Protein AF-E9NCZ0-F1 (afdb_monomer_lite)

Radius of gyration: 21.2 Å; chains: 1; bounding box: 62×35×49 Å

InterPro domains:
  IPR001294 Phytochrome [PR01033] (38-58)
  IPR001294 Phytochrome [PR01033] (123-142)
  IPR013515 Phytochrome, central region [PF00360] (21-155)
  IPR043150 Phytochrome, PHY domain superfamily [G3DSA:3.30.450.270] (16-147)

Foldseek 3Di:
DVVVVVVVVVVVVVVVVLVVVLVVLVVVCVVDPDPCCQPPDPPHPCVNDPFQKKWKFDPNDIDIDGQDFDPVVVVLVLVVCLVPVVPDQWDWDQACVVVPSPCSVVRPQSFRIKIKGDPDSRIIMMGTHGDDPPPPVPPDPDDVPDDDDPPDPDD

Organism: Cardamine hirsuta (NCBI:txid50463)

pLDDT: mean 71.84, std 12.64, range [36.31, 88.81]

Structure (mmCIF, N/CA/C/O backbone):
data_AF-E9NCZ0-F1
#
_entry.id   AF-E9NCZ0-F1
#
loop_
_atom_site.group_PDB
_atom_site.id
_atom_site.type_symbol
_atom_site.label_atom_id
_atom_site.label_alt_id
_atom_site.label_comp_id
_atom_site.label_asym_id
_atom_site.label_entity_id
_atom_site.label_seq_id
_atom_site.pdbx_PDB_ins_code
_atom_site.Cartn_x
_atom_site.Cartn_y
_atom_site.Cartn_z
_atom_site.occupancy
_atom_site.B_iso_or_equiv
_atom_site.auth_seq_id
_atom_site.auth_comp_id
_atom_site.auth_asym_id
_atom_site.auth_atom_id
_atom_site.pdbx_PDB_model_num
ATOM 1 N N . ALA A 1 1 ? 35.735 -0.365 17.750 1.00 56.28 1 ALA A N 1
ATOM 2 C CA . ALA A 1 1 ? 34.639 -1.225 18.247 1.00 56.28 1 ALA A CA 1
ATOM 3 C C . ALA A 1 1 ? 33.494 -0.436 18.903 1.00 56.28 1 ALA A C 1
ATOM 5 O O . ALA A 1 1 ? 32.352 -0.716 18.588 1.00 56.28 1 ALA A O 1
ATOM 6 N N . ILE A 1 2 ? 33.752 0.569 19.758 1.00 59.59 2 ILE A N 1
ATOM 7 C CA . ILE A 1 2 ? 32.695 1.293 20.511 1.00 59.59 2 ILE A CA 1
ATOM 8 C C . ILE A 1 2 ? 31.843 2.242 19.637 1.00 59.59 2 ILE A C 1
ATOM 10 O O . ILE A 1 2 ? 30.663 2.428 19.906 1.00 59.59 2 ILE A O 1
ATOM 14 N N . HIS A 1 3 ? 32.421 2.827 18.581 1.00 56.62 3 HIS A N 1
ATOM 15 C CA . HIS A 1 3 ? 31.722 3.783 17.707 1.00 56.62 3 HIS A CA 1
ATOM 16 C C . HIS A 1 3 ? 30.593 3.127 16.896 1.00 56.62 3 HIS A C 1
ATOM 18 O O . HIS A 1 3 ? 29.468 3.607 16.920 1.00 56.62 3 HIS A O 1
ATOM 24 N N . VAL A 1 4 ? 30.881 1.969 16.289 1.00 61.91 4 VAL A N 1
ATOM 25 C CA . VAL A 1 4 ? 29.918 1.190 15.490 1.00 61.91 4 VAL A CA 1
ATOM 26 C C . VAL A 1 4 ? 28.731 0.737 16.341 1.00 61.91 4 VAL A C 1
ATOM 28 O O . VAL A 1 4 ? 27.596 0.797 15.894 1.00 61.91 4 VAL A O 1
ATOM 31 N N . ASN A 1 5 ? 28.971 0.352 17.599 1.00 70.31 5 ASN A N 1
ATOM 32 C CA . ASN A 1 5 ? 27.897 -0.098 18.484 1.00 70.31 5 ASN A CA 1
ATOM 33 C C . ASN A 1 5 ? 26.919 1.037 18.830 1.00 70.31 5 ASN A C 1
ATOM 35 O O . ASN A 1 5 ? 25.719 0.810 18.880 1.00 70.31 5 ASN A O 1
ATOM 39 N N . LYS A 1 6 ? 27.430 2.264 19.012 1.00 77.25 6 LYS A N 1
ATOM 40 C CA . LYS A 1 6 ? 26.621 3.467 19.271 1.00 77.25 6 LYS A CA 1
ATOM 41 C C . LYS A 1 6 ? 25.792 3.896 18.062 1.00 77.25 6 LYS A C 1
ATOM 43 O O . LYS A 1 6 ? 24.683 4.387 18.235 1.00 77.25 6 LYS A O 1
ATOM 48 N N . GLU A 1 7 ? 26.338 3.733 16.861 1.00 74.38 7 GLU A N 1
ATOM 49 C CA . GLU A 1 7 ? 25.648 4.038 15.604 1.00 74.38 7 GLU A CA 1
ATOM 50 C C . GLU A 1 7 ? 24.469 3.084 15.390 1.00 74.38 7 GLU A C 1
ATOM 52 O O . GLU A 1 7 ? 23.343 3.539 15.212 1.00 74.38 7 GLU A O 1
ATOM 57 N N . VAL A 1 8 ? 24.697 1.780 15.580 1.00 76.94 8 VAL A N 1
ATOM 58 C CA . VAL A 1 8 ? 23.647 0.749 15.547 1.00 76.94 8 VAL A CA 1
ATOM 59 C C . VAL A 1 8 ? 22.572 0.998 16.615 1.00 76.94 8 VAL A C 1
ATOM 61 O O . VAL A 1 8 ? 21.382 0.841 16.353 1.00 76.94 8 VAL A O 1
ATOM 64 N N . GLU A 1 9 ? 22.958 1.423 17.821 1.00 79.38 9 GLU A N 1
ATOM 65 C CA . GLU A 1 9 ? 22.009 1.763 18.891 1.00 79.38 9 GLU A CA 1
ATOM 66 C C . GLU A 1 9 ? 21.134 2.975 18.534 1.00 79.38 9 GLU A C 1
ATOM 68 O O . GLU A 1 9 ? 19.931 2.964 18.799 1.00 79.38 9 GLU A O 1
ATOM 73 N N . LEU A 1 10 ? 21.711 4.001 17.895 1.00 81.38 10 LEU A N 1
ATOM 74 C CA . LEU A 1 10 ? 20.956 5.150 17.391 1.00 81.38 10 LEU A CA 1
ATOM 75 C C . LEU A 1 10 ? 19.992 4.744 16.273 1.00 81.38 10 LEU A C 1
ATOM 77 O O . LEU A 1 10 ? 18.840 5.177 16.282 1.00 81.38 10 LEU A O 1
ATOM 81 N N . GLU A 1 11 ? 20.438 3.919 15.326 1.00 72.44 11 GLU A N 1
ATOM 82 C CA . GLU A 1 11 ? 19.584 3.415 14.248 1.00 72.44 11 GLU A CA 1
ATOM 83 C C . GLU A 1 11 ? 18.409 2.608 14.801 1.00 72.44 11 GLU A C 1
ATOM 85 O O . GLU A 1 11 ? 17.263 2.854 14.422 1.00 72.44 11 GLU A O 1
ATOM 90 N N . ASN A 1 12 ? 18.659 1.729 15.775 1.00 72.31 12 ASN A N 1
ATOM 91 C CA . ASN A 1 12 ? 17.609 0.967 16.447 1.00 72.31 12 ASN A CA 1
ATOM 92 C C . ASN A 1 12 ? 16.606 1.881 17.165 1.00 72.31 12 ASN A C 1
ATOM 94 O O . ASN A 1 12 ? 15.400 1.699 17.009 1.00 72.31 12 ASN A O 1
ATOM 98 N N . GLN A 1 13 ? 17.071 2.913 17.879 1.00 78.69 13 GLN A N 1
ATOM 99 C CA . GLN A 1 13 ? 16.180 3.890 18.520 1.00 78.69 13 GLN A CA 1
ATOM 100 C C . GLN A 1 13 ? 15.335 4.670 17.505 1.00 78.69 13 GLN A C 1
ATOM 102 O O . GLN A 1 13 ? 14.160 4.952 17.754 1.00 78.69 13 GLN A O 1
ATOM 107 N N . ILE A 1 14 ? 15.908 5.029 16.352 1.00 76.19 14 ILE A N 1
ATOM 108 C CA . ILE A 1 14 ? 15.181 5.696 15.265 1.00 76.19 14 ILE A CA 1
ATOM 109 C C . ILE A 1 14 ? 14.103 4.762 14.707 1.00 76.19 14 ILE A C 1
ATOM 111 O O . ILE A 1 14 ? 12.964 5.193 14.515 1.00 76.19 14 ILE A O 1
ATOM 115 N N . VAL A 1 15 ? 14.432 3.489 14.484 1.00 68.69 15 VAL A N 1
ATOM 116 C CA . VAL A 1 15 ? 13.486 2.476 14.003 1.00 68.69 15 VAL A CA 1
ATOM 117 C C . VAL A 1 15 ? 12.358 2.253 15.014 1.00 68.69 15 VAL A C 1
ATOM 119 O O . VAL A 1 15 ? 11.194 2.357 14.632 1.00 68.69 15 VAL A O 1
ATOM 122 N N . GLU A 1 16 ? 12.658 2.039 16.298 1.00 69.06 16 GLU A N 1
ATOM 123 C CA . GLU A 1 16 ? 11.645 1.854 17.350 1.00 69.06 16 GLU A CA 1
ATOM 124 C C . GLU A 1 16 ? 10.710 3.060 17.470 1.00 69.06 16 GLU A C 1
ATOM 126 O O . GLU A 1 16 ? 9.486 2.909 17.509 1.00 69.06 16 GLU A O 1
ATOM 131 N N . LYS A 1 17 ? 11.266 4.278 17.462 1.00 74.56 17 LYS A N 1
ATOM 132 C CA . LYS A 1 17 ? 10.474 5.512 17.496 1.00 74.56 17 LYS A CA 1
ATOM 133 C C . LYS A 1 17 ? 9.568 5.634 16.272 1.00 74.56 17 LYS A C 1
ATOM 135 O O . LYS A 1 17 ? 8.424 6.073 16.407 1.00 74.56 17 LYS A O 1
ATOM 140 N N . ASN A 1 18 ? 10.060 5.260 15.092 1.00 66.31 18 ASN A N 1
ATOM 141 C CA . ASN A 1 18 ? 9.267 5.268 13.867 1.00 66.31 18 ASN A CA 1
ATOM 142 C C . ASN A 1 18 ? 8.138 4.237 13.939 1.00 66.31 18 ASN A C 1
ATOM 144 O O . ASN A 1 18 ? 7.000 4.591 13.650 1.00 66.31 18 ASN A O 1
ATOM 148 N N . ILE A 1 19 ? 8.412 3.013 14.403 1.00 66.56 19 ILE A N 1
ATOM 149 C CA . ILE A 1 19 ? 7.391 1.973 14.598 1.00 66.56 19 ILE A CA 1
ATOM 150 C C . ILE A 1 19 ? 6.307 2.464 15.560 1.00 66.56 19 ILE A C 1
ATOM 152 O O . ILE A 1 19 ? 5.124 2.396 15.227 1.00 66.56 19 ILE A O 1
ATOM 156 N N . LEU A 1 20 ? 6.689 3.008 16.720 1.00 71.31 20 LEU A N 1
ATOM 157 C CA . LEU A 1 20 ? 5.737 3.483 17.726 1.00 71.31 20 LEU A 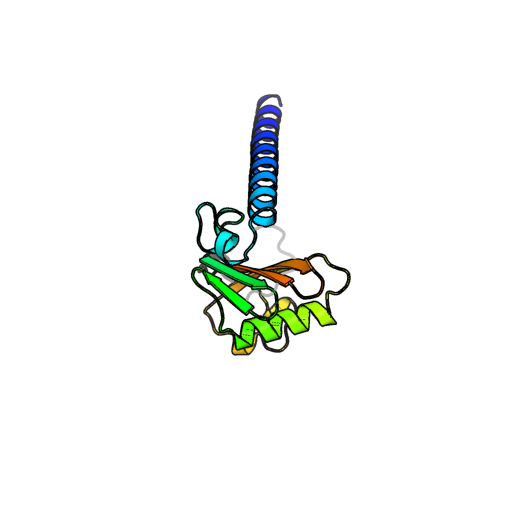CA 1
ATOM 158 C C . LEU A 1 20 ? 4.884 4.644 17.198 1.00 71.31 20 LEU A C 1
ATOM 160 O O . LEU A 1 20 ? 3.671 4.690 17.425 1.00 71.31 20 LEU A O 1
ATOM 164 N N . ARG A 1 21 ? 5.501 5.571 16.454 1.00 69.19 21 ARG A N 1
ATOM 165 C CA . ARG A 1 21 ? 4.793 6.673 15.796 1.00 69.19 21 ARG A CA 1
ATOM 166 C C . ARG A 1 21 ? 3.791 6.132 14.779 1.00 69.19 21 ARG A C 1
ATOM 168 O O . ARG A 1 21 ? 2.627 6.505 14.843 1.00 69.19 21 ARG A O 1
ATOM 175 N N . THR A 1 22 ? 4.209 5.222 13.904 1.00 63.97 22 THR A N 1
ATOM 176 C CA . THR A 1 22 ? 3.348 4.585 12.899 1.00 63.97 22 THR A CA 1
ATOM 177 C C . THR A 1 22 ? 2.185 3.836 13.552 1.00 63.97 22 THR A C 1
ATOM 179 O O . THR A 1 22 ? 1.044 4.028 13.145 1.00 63.97 22 THR A O 1
ATOM 182 N N . GLN A 1 23 ? 2.429 3.051 14.607 1.00 66.94 23 GLN A N 1
ATOM 183 C CA . GLN A 1 23 ? 1.376 2.349 15.353 1.00 66.94 23 GLN A CA 1
ATOM 184 C C . GLN A 1 23 ? 0.378 3.312 16.003 1.00 66.94 23 GLN A C 1
ATOM 186 O O . GLN A 1 23 ? -0.827 3.092 15.914 1.00 66.94 23 GLN A O 1
ATOM 191 N N . THR A 1 24 ? 0.861 4.394 16.620 1.00 69.00 24 THR A N 1
ATOM 192 C CA . THR A 1 24 ? -0.001 5.415 17.237 1.00 69.00 24 THR A CA 1
ATOM 193 C C . THR A 1 24 ? -0.890 6.081 16.189 1.00 69.00 24 THR A C 1
ATOM 195 O O . THR A 1 24 ? -2.085 6.249 16.417 1.00 69.00 24 THR A O 1
ATOM 198 N N . LEU A 1 25 ? -0.332 6.408 15.019 1.00 65.00 25 LEU A N 1
ATOM 199 C CA . LEU A 1 25 ? -1.089 7.009 13.921 1.00 65.00 25 LEU A CA 1
ATOM 200 C C . LEU A 1 25 ? -2.115 6.043 13.334 1.00 65.00 25 LEU A C 1
ATOM 202 O O . LEU A 1 25 ? -3.252 6.440 13.118 1.00 65.00 25 LEU A O 1
ATOM 206 N N . LEU A 1 26 ? -1.749 4.776 13.133 1.00 65.62 26 LEU A N 1
ATOM 207 C CA . LEU A 1 26 ? -2.681 3.742 12.681 1.00 65.62 26 LEU A CA 1
ATOM 208 C C . LEU A 1 26 ? -3.817 3.527 13.684 1.00 65.62 26 LEU A C 1
ATOM 210 O O . LEU A 1 26 ? -4.965 3.398 13.277 1.00 65.62 26 LEU A O 1
ATOM 214 N N . CYS A 1 27 ? -3.521 3.525 14.985 1.00 65.38 27 CYS A N 1
ATOM 215 C CA . CYS A 1 27 ? -4.533 3.406 16.030 1.00 65.38 27 CYS A CA 1
ATOM 216 C C . CYS A 1 27 ? -5.495 4.604 16.010 1.00 65.38 27 CYS A C 1
ATOM 218 O O . CYS A 1 27 ? -6.706 4.410 15.982 1.00 65.38 27 CYS A O 1
ATOM 220 N N . ASP A 1 28 ? -4.977 5.834 15.925 1.00 67.19 28 ASP A N 1
ATOM 221 C CA . ASP A 1 28 ? -5.804 7.042 15.806 1.00 67.19 28 ASP A CA 1
ATOM 222 C C . ASP A 1 28 ? -6.648 7.037 14.519 1.00 67.19 28 ASP A C 1
ATOM 224 O O . ASP A 1 28 ? -7.832 7.359 14.541 1.00 67.19 28 ASP A O 1
ATOM 228 N N . MET A 1 29 ? -6.077 6.582 13.401 1.00 65.75 29 MET A N 1
ATOM 229 C CA . MET A 1 29 ? -6.780 6.405 12.128 1.00 65.75 29 MET A CA 1
ATOM 230 C C . MET A 1 29 ? -7.898 5.355 12.202 1.00 65.75 29 MET A C 1
ATOM 232 O O . MET A 1 29 ? -8.969 5.584 11.647 1.00 65.75 29 MET A O 1
ATOM 236 N N . LEU A 1 30 ? -7.674 4.227 12.887 1.00 61.34 30 LEU A N 1
ATOM 237 C CA . LEU A 1 30 ? -8.671 3.167 13.090 1.00 61.34 30 LEU A CA 1
ATOM 238 C C . LEU A 1 30 ? -9.795 3.589 14.046 1.00 61.34 30 LEU A C 1
ATOM 240 O O . LEU A 1 30 ? -10.921 3.118 13.908 1.00 61.34 30 LEU A O 1
ATOM 244 N N . MET A 1 31 ? -9.501 4.475 15.000 1.00 66.25 31 MET A N 1
ATOM 245 C CA . MET A 1 31 ? -10.481 5.037 15.937 1.00 66.25 31 MET A CA 1
ATOM 246 C C . MET A 1 31 ? -11.354 6.136 15.303 1.00 66.25 31 MET A C 1
ATOM 248 O O . MET A 1 31 ? -12.347 6.549 15.904 1.00 66.25 31 MET A O 1
ATOM 252 N N . ARG A 1 32 ? -11.019 6.615 14.094 1.00 66.62 32 ARG A N 1
ATOM 253 C CA . ARG A 1 32 ? -11.847 7.559 13.327 1.00 66.62 32 ARG A CA 1
ATOM 254 C C . ARG A 1 32 ? -12.948 6.804 12.575 1.00 66.62 32 ARG A C 1
ATOM 256 O O . ARG A 1 32 ? -12.687 5.869 11.828 1.00 66.62 32 ARG A O 1
ATOM 263 N N . ASP A 1 33 ? -14.183 7.282 12.695 1.00 57.94 33 ASP A N 1
ATOM 264 C CA . ASP A 1 33 ? -15.403 6.605 12.216 1.00 57.94 33 ASP A CA 1
ATOM 265 C C . ASP A 1 33 ? -15.598 6.596 10.674 1.00 57.94 33 ASP A C 1
ATOM 267 O O . ASP A 1 33 ? -16.674 6.274 10.165 1.00 57.94 33 ASP A O 1
ATOM 271 N N . ALA A 1 34 ? -14.585 6.972 9.879 1.00 57.03 34 ALA A N 1
ATOM 272 C CA . ALA A 1 34 ? -14.697 6.984 8.420 1.00 57.03 34 ALA A CA 1
ATOM 273 C C . ALA A 1 34 ? -13.341 6.881 7.690 1.00 57.03 34 ALA A C 1
ATOM 275 O O . ALA A 1 34 ? -12.392 7.571 8.064 1.00 57.03 34 ALA A O 1
ATOM 276 N N . PRO A 1 35 ? -13.274 6.154 6.553 1.00 59.00 35 PRO A N 1
ATOM 277 C CA . PRO A 1 35 ? -12.078 6.058 5.697 1.00 59.00 35 PRO A CA 1
ATOM 278 C C . PRO A 1 35 ? -11.582 7.425 5.191 1.00 59.00 35 PRO A C 1
ATOM 280 O O . PRO A 1 35 ? -10.391 7.609 4.955 1.00 59.00 35 PRO A O 1
ATOM 283 N N . LEU A 1 36 ? -12.480 8.414 5.099 1.00 58.97 36 LEU A N 1
ATOM 284 C CA . LEU A 1 36 ? -12.148 9.812 4.813 1.00 58.97 36 LEU A CA 1
ATOM 285 C C . LEU A 1 36 ? -11.136 10.383 5.809 1.00 58.97 36 LEU A C 1
ATOM 287 O O . LEU A 1 36 ? -10.186 11.027 5.388 1.00 58.97 36 LEU A O 1
ATOM 291 N N . GLY A 1 37 ? -11.283 10.106 7.107 1.00 58.78 37 GLY A N 1
ATOM 292 C CA . GLY A 1 37 ? -10.395 10.640 8.143 1.00 58.78 37 GLY A CA 1
ATOM 293 C C . GLY A 1 37 ? -8.958 10.122 8.057 1.00 58.78 37 GLY A C 1
ATOM 294 O O . GLY A 1 37 ? -8.058 10.762 8.589 1.00 58.78 37 GLY A O 1
ATOM 295 N N . ILE A 1 38 ? -8.739 8.995 7.377 1.00 62.38 38 ILE A N 1
ATOM 296 C CA . ILE A 1 38 ? -7.422 8.373 7.175 1.00 62.38 38 ILE A CA 1
ATOM 297 C C . ILE A 1 38 ? -6.726 8.960 5.931 1.00 62.38 38 ILE A C 1
ATOM 299 O O . ILE A 1 38 ? -5.502 9.065 5.877 1.00 62.38 38 ILE A O 1
ATOM 303 N N . VAL A 1 39 ? -7.507 9.380 4.931 1.00 59.84 39 VAL A N 1
ATOM 304 C CA . VAL A 1 39 ? -6.995 9.909 3.655 1.00 59.84 39 VAL A CA 1
ATOM 305 C C . VAL A 1 39 ? -6.937 11.441 3.637 1.00 59.84 39 VAL A C 1
ATOM 307 O O . VAL A 1 39 ? -6.040 12.007 3.023 1.00 59.84 39 VAL A O 1
ATOM 310 N N . SER A 1 40 ? -7.866 12.131 4.307 1.00 60.44 40 SER A N 1
ATOM 311 C CA . SER A 1 40 ? -8.049 13.584 4.182 1.00 60.44 40 SER A CA 1
ATOM 312 C C . SER A 1 40 ? -7.478 14.417 5.332 1.00 60.44 40 SER A C 1
ATOM 314 O O . SER A 1 40 ? -7.399 15.636 5.200 1.00 60.44 40 SER A O 1
ATOM 316 N N . GLN A 1 41 ? -7.140 13.817 6.475 1.00 61.50 41 GLN A N 1
ATOM 317 C CA . GLN A 1 41 ? -6.613 14.543 7.637 1.00 61.50 41 GLN A CA 1
ATOM 318 C C . GLN A 1 41 ? -5.114 14.298 7.793 1.00 61.50 41 GLN A C 1
ATOM 320 O O . GLN A 1 41 ? -4.626 13.232 7.448 1.00 61.50 41 GLN A O 1
ATOM 325 N N . SER A 1 42 ? -4.386 15.283 8.321 1.00 57.31 42 SER A N 1
ATOM 326 C CA . SER A 1 42 ? -2.959 15.147 8.614 1.00 57.31 42 SER A CA 1
ATOM 327 C C . SER A 1 42 ? -2.760 14.628 10.047 1.00 57.31 42 SER A C 1
ATOM 329 O O . SER A 1 42 ? -3.384 15.167 10.967 1.00 57.31 42 SER A O 1
ATOM 331 N N . PRO A 1 43 ? -1.901 13.619 10.265 1.00 60.97 43 PRO A N 1
ATOM 332 C CA . PRO A 1 43 ? -1.204 12.833 9.244 1.00 60.97 43 PRO A CA 1
ATOM 333 C C . PRO A 1 43 ? -2.140 11.832 8.538 1.00 60.97 43 PRO A C 1
ATOM 335 O O . PRO A 1 43 ? -3.080 11.330 9.155 1.00 60.97 43 PRO A O 1
ATOM 338 N N . ASN A 1 44 ? -1.874 11.560 7.257 1.00 70.31 44 ASN A N 1
ATOM 339 C CA . ASN A 1 44 ? -2.640 10.665 6.379 1.00 70.31 44 ASN A CA 1
ATOM 340 C C . ASN A 1 44 ? -1.851 9.379 6.046 1.00 70.31 44 ASN A C 1
ATOM 342 O O . ASN A 1 44 ? -0.704 9.213 6.460 1.00 70.31 44 ASN A O 1
ATOM 346 N N . ILE A 1 45 ? -2.444 8.461 5.274 1.00 72.50 45 ILE A N 1
ATOM 347 C CA . ILE A 1 45 ? -1.803 7.184 4.897 1.00 72.50 45 ILE A CA 1
ATOM 348 C C . ILE A 1 45 ? -0.436 7.317 4.203 1.00 72.50 45 ILE A C 1
ATOM 350 O O . ILE A 1 45 ? 0.393 6.422 4.353 1.00 72.50 45 ILE A O 1
ATOM 354 N N . MET A 1 46 ? -0.161 8.403 3.475 1.00 75.50 46 MET A N 1
ATOM 355 C CA . MET A 1 46 ? 1.143 8.647 2.844 1.00 75.50 46 MET A CA 1
ATOM 356 C C . MET A 1 46 ? 2.222 9.075 3.848 1.00 75.50 46 MET A C 1
ATOM 358 O O . MET A 1 46 ? 3.404 8.956 3.550 1.00 75.50 46 MET A O 1
ATOM 362 N N . ASP A 1 47 ? 1.854 9.522 5.054 1.00 70.25 47 ASP A N 1
ATOM 363 C CA . ASP A 1 47 ? 2.821 9.881 6.102 1.00 70.25 47 ASP A CA 1
ATOM 364 C C . ASP A 1 47 ? 3.413 8.645 6.806 1.00 70.25 47 ASP A C 1
ATOM 366 O O . ASP A 1 47 ? 4.386 8.757 7.554 1.00 70.25 47 ASP A O 1
ATOM 370 N N . LEU A 1 48 ? 2.837 7.457 6.571 1.00 67.25 48 LEU A N 1
ATOM 371 C CA . LEU A 1 48 ? 3.301 6.189 7.144 1.00 67.25 48 LEU A CA 1
ATOM 372 C C . LEU A 1 48 ? 4.506 5.613 6.386 1.00 67.25 48 LEU A C 1
ATOM 374 O O . LEU A 1 48 ? 5.369 4.980 6.992 1.00 67.25 48 LEU A O 1
ATOM 378 N N . VAL A 1 49 ? 4.568 5.818 5.066 1.00 70.50 49 VAL A N 1
ATOM 379 C CA . VAL A 1 49 ? 5.598 5.259 4.177 1.00 70.50 49 VAL A CA 1
ATOM 380 C C . VAL A 1 49 ? 5.935 6.284 3.100 1.00 70.50 49 VAL A C 1
ATOM 382 O O . VAL A 1 49 ? 5.035 6.851 2.490 1.00 70.50 49 VAL A O 1
ATOM 385 N N . LYS A 1 50 ? 7.227 6.488 2.805 1.00 74.50 50 LYS A N 1
ATOM 386 C CA . LYS A 1 50 ? 7.647 7.326 1.669 1.00 74.50 50 LYS A CA 1
ATOM 387 C C . LYS A 1 50 ? 7.082 6.756 0.363 1.00 74.50 50 LYS A C 1
ATOM 389 O O . LYS A 1 50 ? 7.524 5.703 -0.095 1.00 74.50 50 LYS A O 1
ATOM 394 N N . CYS A 1 51 ? 6.123 7.459 -0.224 1.00 80.62 51 CYS A N 1
ATOM 395 C CA . CYS A 1 51 ? 5.420 7.062 -1.437 1.00 80.62 51 CYS A CA 1
ATOM 396 C C . CYS A 1 51 ? 5.014 8.297 -2.249 1.00 80.62 51 CYS A C 1
ATOM 398 O O . CYS A 1 51 ? 4.919 9.399 -1.708 1.00 80.62 51 CYS A O 1
ATOM 400 N N . ASP A 1 52 ? 4.766 8.096 -3.541 1.00 83.12 52 ASP A N 1
ATOM 401 C CA . ASP A 1 52 ? 4.285 9.149 -4.446 1.00 83.12 52 ASP A CA 1
ATOM 402 C C . ASP A 1 52 ? 2.752 9.188 -4.502 1.00 83.12 52 ASP A C 1
ATOM 404 O O . ASP A 1 52 ? 2.151 10.190 -4.891 1.00 83.12 52 ASP A O 1
ATOM 408 N N . GLY A 1 53 ? 2.106 8.103 -4.078 1.00 87.06 53 GLY A N 1
ATOM 409 C CA . GLY A 1 53 ? 0.672 8.052 -3.863 1.00 87.06 53 GLY A CA 1
ATOM 410 C C . GLY A 1 53 ? 0.247 6.851 -3.036 1.00 87.06 53 GLY A C 1
ATOM 411 O O . GLY A 1 53 ? 1.021 5.931 -2.775 1.00 87.06 53 GLY A O 1
ATOM 412 N N . ALA A 1 54 ? -1.007 6.871 -2.612 1.00 88.19 54 ALA A N 1
ATOM 413 C CA . ALA A 1 54 ? -1.618 5.818 -1.829 1.00 88.19 54 ALA A CA 1
ATOM 414 C C . ALA A 1 54 ? -3.113 5.705 -2.142 1.00 88.19 54 ALA A C 1
ATOM 416 O O . ALA A 1 54 ? -3.766 6.685 -2.506 1.00 88.19 54 ALA A O 1
ATOM 417 N N . ALA A 1 55 ? -3.667 4.508 -1.987 1.00 88.81 55 ALA A N 1
ATOM 418 C CA . ALA A 1 55 ? -5.091 4.258 -2.136 1.00 88.81 55 ALA A CA 1
ATOM 419 C C . ALA A 1 55 ? -5.623 3.391 -0.992 1.00 88.81 55 ALA A C 1
ATOM 421 O O . ALA A 1 55 ? -4.946 2.483 -0.524 1.00 88.81 55 ALA A O 1
ATOM 422 N N . LEU A 1 56 ? -6.849 3.653 -0.556 1.00 86.50 56 LEU A N 1
ATOM 423 C CA . LEU A 1 56 ? -7.582 2.855 0.420 1.00 86.50 56 LEU A CA 1
ATOM 424 C C . LEU A 1 56 ? -8.835 2.299 -0.254 1.00 86.50 56 LEU A C 1
ATOM 426 O O . LEU A 1 56 ? -9.722 3.057 -0.651 1.00 86.50 56 LEU A O 1
ATOM 430 N N . LEU A 1 57 ? -8.910 0.977 -0.350 1.00 86.12 57 LEU A N 1
ATOM 431 C CA . LEU A 1 57 ? -10.129 0.248 -0.658 1.00 86.12 57 LEU A CA 1
ATOM 432 C C . LEU A 1 57 ? -10.826 -0.071 0.665 1.00 86.12 57 LEU A C 1
ATOM 434 O O . LEU A 1 57 ? -10.290 -0.814 1.484 1.00 86.12 57 LEU A O 1
ATOM 438 N N . TYR A 1 58 ? -12.001 0.515 0.881 1.00 83.25 58 TYR A N 1
ATOM 439 C CA . TYR A 1 58 ? -12.792 0.296 2.088 1.00 83.25 58 TYR A CA 1
ATOM 440 C C . TYR A 1 58 ? -14.279 0.225 1.754 1.00 83.25 58 TYR A C 1
ATOM 442 O O . TYR A 1 58 ? -14.829 1.184 1.203 1.00 83.25 58 TYR A O 1
ATOM 450 N N . LYS A 1 59 ? -14.946 -0.880 2.112 1.00 80.12 59 LYS A N 1
ATOM 451 C CA . LYS A 1 59 ? -16.379 -1.112 1.816 1.00 80.12 59 LYS A CA 1
ATOM 452 C C . LYS A 1 59 ? -16.733 -0.848 0.340 1.00 80.12 59 LYS A C 1
ATOM 454 O O . LYS A 1 59 ? -17.645 -0.071 0.054 1.00 80.12 59 LYS A O 1
ATOM 459 N N . ASP A 1 60 ? -15.964 -1.435 -0.580 1.00 80.12 60 ASP A N 1
ATOM 460 C CA . ASP A 1 60 ? -16.098 -1.285 -2.044 1.00 80.12 60 ASP A CA 1
ATOM 461 C C . ASP A 1 60 ? -15.928 0.151 -2.581 1.00 80.12 60 ASP A C 1
ATOM 463 O O . ASP A 1 60 ? -16.176 0.424 -3.756 1.00 80.12 60 ASP A O 1
ATOM 467 N N . LYS A 1 61 ? -15.475 1.090 -1.743 1.00 83.56 61 LYS A N 1
ATOM 468 C CA . LYS A 1 61 ? -15.129 2.455 -2.150 1.00 83.56 61 LYS A CA 1
ATOM 469 C C . LYS A 1 61 ? -13.623 2.623 -2.197 1.00 83.56 61 LYS A C 1
ATOM 471 O O . LY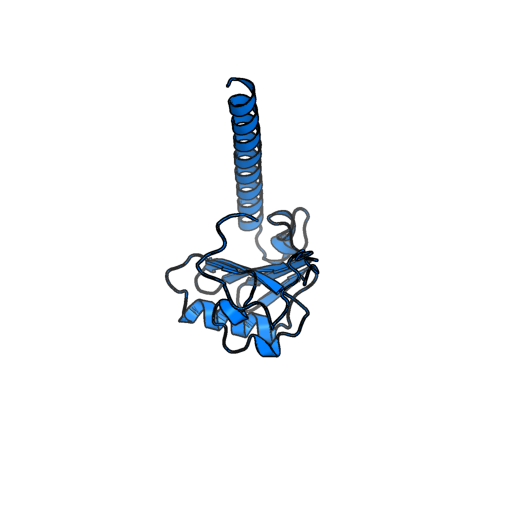S A 1 61 ? -12.917 2.185 -1.292 1.00 83.56 61 LYS A O 1
ATOM 476 N N . ILE A 1 62 ? -13.157 3.312 -3.231 1.00 87.06 62 ILE A N 1
ATOM 477 C CA . ILE A 1 62 ? -11.746 3.623 -3.428 1.00 87.06 62 ILE A CA 1
ATOM 478 C C . ILE A 1 62 ? -11.517 5.087 -3.067 1.00 87.06 62 ILE A C 1
ATOM 480 O O . ILE A 1 62 ? -12.177 5.986 -3.586 1.00 87.06 62 ILE A O 1
ATOM 484 N N . TRP A 1 63 ? -10.552 5.316 -2.188 1.00 86.56 63 TRP A N 1
ATOM 485 C CA . TRP A 1 63 ? -10.048 6.633 -1.826 1.00 86.56 63 TRP A CA 1
ATOM 486 C C . TRP A 1 63 ? -8.603 6.724 -2.285 1.00 86.56 63 TRP A C 1
ATOM 488 O O . TRP A 1 63 ? -7.827 5.823 -1.992 1.00 86.56 63 TRP A O 1
ATOM 498 N N . LYS A 1 64 ? -8.231 7.781 -3.003 1.00 87.50 64 LYS A N 1
ATOM 499 C CA . LYS A 1 64 ? -6.894 7.918 -3.595 1.00 87.50 64 LYS A CA 1
ATOM 500 C C . LYS A 1 64 ? -6.250 9.219 -3.161 1.00 87.50 64 LYS A C 1
ATOM 502 O O . LYS A 1 64 ? -6.940 10.223 -2.991 1.00 87.50 64 LYS A O 1
ATOM 507 N N . LEU A 1 65 ? -4.933 9.196 -3.032 1.00 84.56 65 LEU A N 1
ATOM 508 C CA . LEU A 1 65 ? -4.111 10.350 -2.716 1.00 84.56 65 LEU A CA 1
ATOM 509 C C . LEU A 1 65 ? -2.807 10.271 -3.516 1.00 84.56 65 LEU A C 1
ATOM 511 O O . LEU A 1 65 ? -2.200 9.208 -3.595 1.00 84.56 65 LEU A O 1
ATOM 515 N N . GLY A 1 66 ? -2.380 11.380 -4.120 1.00 85.25 66 GLY A N 1
ATOM 516 C CA . GLY A 1 66 ? -1.168 11.414 -4.945 1.00 85.25 66 GLY A CA 1
ATOM 517 C C . GLY A 1 66 ? -1.266 10.581 -6.231 1.00 85.25 66 GLY A C 1
ATOM 518 O O . GLY A 1 66 ? -2.346 10.405 -6.804 1.00 85.25 66 GLY A O 1
ATOM 519 N N . THR A 1 67 ? -0.121 10.080 -6.696 1.00 85.12 67 THR A N 1
ATOM 520 C CA . THR A 1 67 ? -0.003 9.303 -7.938 1.00 85.12 67 THR A CA 1
ATOM 521 C C . THR A 1 67 ? -0.482 7.873 -7.723 1.00 85.12 67 THR A C 1
ATOM 523 O O . THR A 1 67 ? 0.153 7.081 -7.030 1.00 85.12 67 THR A O 1
ATOM 526 N N . THR A 1 68 ? -1.619 7.529 -8.323 1.00 88.00 68 THR A N 1
ATOM 527 C CA . THR A 1 68 ? -2.263 6.219 -8.165 1.00 88.00 68 THR A CA 1
ATOM 528 C C . THR A 1 68 ? -2.746 5.681 -9.513 1.00 88.00 68 THR A C 1
ATOM 530 O O . THR A 1 68 ? -3.105 6.476 -10.388 1.00 88.00 68 THR A O 1
ATOM 533 N N . PRO A 1 69 ? -2.797 4.349 -9.696 1.00 87.06 69 PRO A N 1
ATOM 534 C CA . PRO A 1 69 ? -3.433 3.736 -10.859 1.00 87.06 69 PRO A CA 1
ATOM 535 C C . PRO A 1 69 ? -4.926 4.082 -10.983 1.00 87.06 69 PRO A C 1
ATOM 537 O O . PRO A 1 69 ? -5.554 4.647 -10.080 1.00 87.06 69 PRO A O 1
ATOM 540 N N . SER A 1 70 ? -5.521 3.706 -12.117 1.00 87.81 70 SER A N 1
ATOM 541 C CA . SER A 1 70 ? -6.968 3.813 -12.320 1.00 87.81 70 SER A CA 1
ATOM 542 C C . SER A 1 70 ? -7.738 2.926 -11.334 1.00 87.81 70 SER A C 1
ATOM 544 O O . SER A 1 70 ? -7.236 1.905 -10.865 1.00 87.81 70 SER A O 1
ATOM 546 N N . ASP A 1 71 ? -8.988 3.291 -11.054 1.00 88.44 71 ASP A N 1
ATOM 547 C CA . ASP A 1 71 ? -9.855 2.541 -10.134 1.00 88.44 71 ASP A CA 1
ATOM 548 C C . ASP A 1 71 ? -10.045 1.092 -10.599 1.00 88.44 71 ASP A C 1
ATOM 550 O O . ASP A 1 71 ? -10.031 0.170 -9.788 1.00 88.44 71 ASP 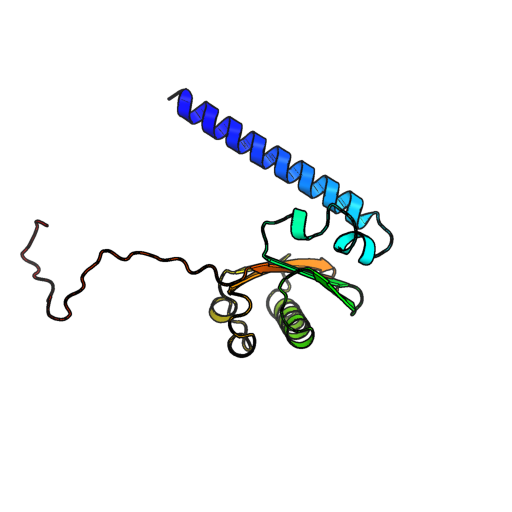A O 1
ATOM 554 N N . PHE A 1 72 ? -10.132 0.889 -11.918 1.00 87.88 72 PHE A N 1
ATOM 555 C CA . PHE A 1 72 ? -10.179 -0.433 -12.537 1.00 87.88 72 PHE A CA 1
ATOM 556 C C . PHE A 1 72 ? -8.928 -1.258 -12.202 1.00 87.88 72 PHE A C 1
ATOM 558 O O . PHE A 1 72 ? -9.040 -2.385 -11.731 1.00 87.88 72 PHE A O 1
ATOM 565 N N . HIS A 1 73 ? -7.733 -0.685 -12.371 1.00 86.75 73 HIS A N 1
ATOM 566 C CA . HIS A 1 73 ? -6.483 -1.370 -12.041 1.00 86.75 73 HIS A CA 1
ATOM 567 C C . HIS A 1 73 ? -6.357 -1.678 -10.545 1.00 86.75 73 HIS A C 1
ATOM 569 O O . HIS A 1 73 ? -5.881 -2.750 -10.184 1.00 86.75 73 HIS A O 1
ATOM 575 N N . LEU A 1 74 ? -6.816 -0.778 -9.672 1.00 88.81 74 LEU A N 1
ATOM 576 C CA . LEU A 1 74 ? -6.814 -1.007 -8.226 1.00 88.81 74 LEU A CA 1
ATOM 577 C C . LEU A 1 74 ? -7.699 -2.196 -7.827 1.00 88.81 74 LEU A C 1
ATOM 579 O O . LEU A 1 74 ? -7.288 -3.002 -6.994 1.00 88.81 74 LEU A O 1
ATOM 583 N N . GLN A 1 75 ? -8.882 -2.336 -8.434 1.00 88.62 75 GLN A N 1
ATOM 584 C CA . GLN A 1 75 ? -9.754 -3.489 -8.183 1.00 88.62 75 GLN A CA 1
ATOM 585 C C . GLN A 1 75 ? -9.139 -4.795 -8.683 1.00 88.62 75 GLN A C 1
ATOM 587 O O . GLN A 1 75 ? -9.152 -5.787 -7.966 1.00 88.62 75 GLN A O 1
ATOM 592 N N . GLU A 1 76 ? -8.543 -4.783 -9.873 1.00 88.69 76 GLU A N 1
ATOM 593 C CA . GLU A 1 76 ? -7.863 -5.950 -10.442 1.00 88.69 76 GLU A CA 1
ATOM 594 C C . GLU A 1 76 ? -6.707 -6.439 -9.561 1.00 88.69 76 GLU A C 1
ATOM 596 O O . GLU A 1 76 ? -6.571 -7.635 -9.303 1.00 88.69 76 GLU A O 1
ATOM 601 N N . ILE A 1 77 ? -5.901 -5.510 -9.039 1.00 87.56 77 ILE A N 1
ATOM 602 C CA . ILE A 1 77 ? -4.827 -5.826 -8.093 1.00 87.56 77 ILE A CA 1
ATOM 603 C C . ILE A 1 77 ? -5.407 -6.383 -6.784 1.00 87.56 77 ILE A C 1
ATOM 605 O O . ILE A 1 77 ? -4.875 -7.354 -6.246 1.00 87.56 77 ILE A O 1
ATOM 609 N N . ALA A 1 78 ? -6.496 -5.802 -6.271 1.00 87.25 78 ALA A N 1
ATOM 610 C CA . ALA A 1 78 ? -7.152 -6.284 -5.057 1.00 87.25 78 ALA A CA 1
ATOM 611 C C . ALA A 1 78 ? -7.681 -7.719 -5.223 1.00 87.25 78 ALA A C 1
ATOM 613 O O . ALA A 1 78 ? -7.446 -8.559 -4.354 1.00 87.25 78 ALA A O 1
ATOM 614 N N . SER A 1 79 ? -8.333 -8.022 -6.350 1.00 87.94 79 SER A N 1
ATOM 615 C CA . SER A 1 79 ? -8.804 -9.370 -6.687 1.00 87.94 79 SER A CA 1
ATOM 616 C C . SER A 1 79 ? -7.649 -10.363 -6.790 1.00 87.94 79 SER A C 1
ATOM 618 O O . SER A 1 79 ? -7.701 -11.430 -6.185 1.00 87.94 79 SER A O 1
ATOM 620 N N . TRP A 1 80 ? -6.563 -9.990 -7.470 1.00 87.88 80 TRP A N 1
ATOM 621 C CA . TRP A 1 80 ? -5.372 -10.832 -7.575 1.00 87.88 80 TRP A CA 1
ATOM 622 C C . TRP A 1 80 ? -4.736 -11.129 -6.207 1.00 87.88 80 TRP A C 1
ATOM 624 O O . TRP A 1 80 ? -4.383 -12.272 -5.912 1.00 87.88 80 TRP A O 1
ATOM 634 N N . LEU A 1 81 ? -4.638 -10.131 -5.327 1.00 84.38 81 LEU A N 1
ATOM 635 C CA . LEU A 1 81 ? -4.123 -10.328 -3.970 1.00 84.38 81 LEU A CA 1
ATOM 636 C C . LEU A 1 81 ? -5.070 -11.163 -3.102 1.00 84.38 81 LEU A C 1
ATOM 638 O O . LEU A 1 81 ? -4.610 -11.887 -2.221 1.00 84.38 81 LEU A O 1
ATOM 642 N N . TYR A 1 82 ? -6.379 -11.094 -3.340 1.00 81.62 82 TYR A N 1
ATOM 643 C CA . TYR A 1 82 ? -7.352 -11.941 -2.656 1.00 81.62 82 TYR A CA 1
ATOM 644 C C . TYR A 1 82 ? -7.232 -13.414 -3.064 1.00 81.62 82 TYR A C 1
ATOM 646 O O . TYR A 1 82 ? -7.328 -14.285 -2.207 1.00 81.62 82 TYR A O 1
ATOM 654 N N . GLU A 1 83 ? -6.999 -13.686 -4.348 1.00 80.88 83 GLU A N 1
ATOM 655 C CA . GLU A 1 83 ? -6.930 -15.049 -4.887 1.00 80.88 83 GLU A CA 1
ATOM 656 C C . GLU A 1 83 ? -5.590 -15.744 -4.619 1.00 80.88 83 GLU A C 1
ATOM 658 O O . GLU A 1 83 ? -5.569 -16.920 -4.261 1.00 80.88 83 GLU A O 1
ATOM 663 N N . TYR A 1 84 ? -4.473 -15.029 -4.790 1.00 76.62 84 TYR A N 1
ATOM 664 C CA . TYR A 1 84 ? -3.133 -15.633 -4.780 1.00 76.62 84 TYR A CA 1
ATOM 665 C C . TYR A 1 84 ? -2.344 -15.371 -3.491 1.00 76.62 84 TYR A C 1
ATOM 667 O O . TYR A 1 84 ? -1.363 -16.060 -3.230 1.00 76.62 84 TYR A O 1
ATOM 675 N N . HIS A 1 85 ? -2.761 -14.396 -2.676 1.00 73.12 85 HIS A N 1
ATOM 676 C CA . HIS A 1 85 ? -2.053 -13.979 -1.458 1.00 73.12 85 HIS A CA 1
ATOM 677 C C . HIS A 1 85 ? -2.975 -14.027 -0.231 1.00 73.12 85 HIS A C 1
ATOM 679 O O . HIS A 1 85 ? -3.045 -13.094 0.570 1.00 73.12 85 HIS A O 1
ATOM 685 N N . THR A 1 86 ? -3.735 -15.112 -0.083 1.00 64.38 86 THR A N 1
ATOM 686 C CA . THR A 1 86 ? -4.735 -15.266 0.986 1.00 64.38 86 THR A CA 1
ATOM 687 C C . THR A 1 86 ? -4.103 -15.336 2.376 1.00 64.38 86 THR A C 1
ATOM 689 O O . THR A 1 86 ? -4.640 -14.730 3.303 1.00 64.38 86 THR A O 1
ATOM 692 N N . ASP A 1 87 ? -2.938 -15.980 2.487 1.00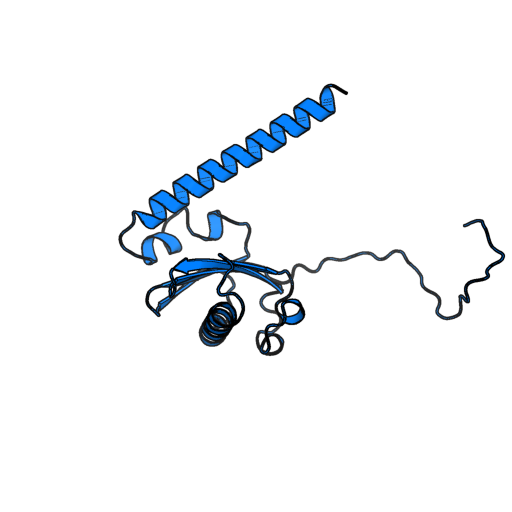 66.94 87 ASP A N 1
ATOM 693 C CA . ASP A 1 87 ? -2.241 -16.235 3.756 1.00 66.94 87 ASP A CA 1
ATOM 694 C C . ASP A 1 87 ? -1.280 -15.109 4.172 1.00 66.94 87 ASP A C 1
ATOM 696 O O . ASP A 1 87 ? -0.753 -15.115 5.284 1.00 66.94 87 ASP A O 1
ATOM 700 N N . SER A 1 88 ? -1.047 -14.131 3.291 1.00 67.56 88 SER A N 1
ATOM 701 C CA . SER A 1 88 ? -0.167 -12.997 3.569 1.00 67.56 88 SER A CA 1
ATOM 702 C C . SER A 1 88 ? -0.970 -11.765 3.976 1.00 67.56 88 SER A C 1
ATOM 704 O O . SER A 1 88 ? -1.954 -11.394 3.334 1.00 67.56 88 SER A O 1
ATOM 706 N N . THR A 1 89 ? -0.512 -11.063 5.014 1.00 69.50 89 THR A N 1
ATOM 707 C CA . THR A 1 89 ? -1.087 -9.778 5.451 1.00 69.50 89 THR A CA 1
ATOM 708 C C . THR A 1 89 ? -0.845 -8.655 4.430 1.00 69.50 89 THR A C 1
ATOM 710 O O . THR A 1 89 ? -1.422 -7.575 4.546 1.00 69.50 89 THR A O 1
ATOM 713 N N . GLY A 1 90 ? -0.001 -8.878 3.418 1.00 75.69 90 GLY A N 1
ATOM 714 C CA . GLY A 1 90 ? 0.311 -7.892 2.388 1.00 75.69 90 GLY A CA 1
ATOM 715 C C . GLY A 1 90 ? 1.321 -8.371 1.342 1.00 75.69 90 GLY A C 1
ATOM 716 O O . GLY A 1 90 ? 1.792 -9.506 1.382 1.00 75.69 90 GLY A O 1
ATOM 717 N N . LEU A 1 91 ? 1.662 -7.484 0.410 1.00 80.81 91 LEU A N 1
ATOM 718 C CA . LEU A 1 91 ? 2.691 -7.667 -0.615 1.00 80.81 91 LEU A CA 1
ATOM 719 C C . LEU A 1 91 ? 3.523 -6.385 -0.719 1.00 80.81 91 LEU A C 1
ATOM 721 O O . LEU A 1 91 ? 2.964 -5.296 -0.700 1.00 80.81 91 LEU A O 1
ATOM 725 N N . SER A 1 92 ? 4.840 -6.498 -0.881 1.00 82.00 92 SER A N 1
ATOM 726 C CA . SER A 1 92 ? 5.700 -5.378 -1.279 1.00 82.00 92 SER A CA 1
ATOM 727 C C . SER A 1 92 ? 6.532 -5.807 -2.477 1.00 82.00 92 SER A C 1
ATOM 729 O O . SER A 1 92 ? 7.223 -6.818 -2.406 1.00 82.00 92 SER A O 1
ATOM 731 N N . THR A 1 93 ? 6.459 -5.053 -3.568 1.00 81.00 93 THR A N 1
ATOM 732 C CA . THR A 1 93 ? 7.181 -5.326 -4.812 1.00 81.00 93 THR A CA 1
ATOM 733 C C . THR A 1 93 ? 7.624 -4.024 -5.472 1.00 81.00 93 THR A C 1
ATOM 735 O O . THR A 1 93 ? 6.953 -2.997 -5.379 1.00 81.00 93 THR A O 1
ATOM 738 N N . ASP A 1 94 ? 8.775 -4.057 -6.125 1.00 78.06 94 ASP A N 1
ATOM 739 C CA . ASP A 1 94 ? 9.325 -2.999 -6.969 1.00 78.0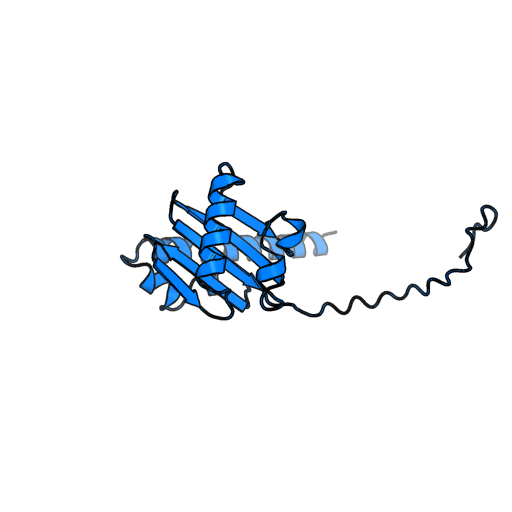6 94 ASP A CA 1
ATOM 740 C C . ASP A 1 94 ? 8.962 -3.163 -8.455 1.00 78.06 94 ASP A C 1
ATOM 742 O O . ASP A 1 94 ? 9.312 -2.291 -9.250 1.00 78.06 94 ASP A O 1
ATOM 746 N N . SER A 1 95 ? 8.255 -4.247 -8.807 1.00 77.31 95 SER A N 1
ATOM 747 C CA . SER A 1 95 ? 7.773 -4.566 -10.151 1.00 77.31 95 SER A CA 1
ATOM 748 C C . SER A 1 95 ? 6.560 -5.502 -10.084 1.00 77.31 95 SER A C 1
ATOM 750 O O . SER A 1 95 ? 6.671 -6.700 -9.814 1.00 77.31 95 SER A O 1
ATOM 752 N N . LEU A 1 96 ? 5.368 -4.975 -10.385 1.00 77.44 96 LEU A N 1
ATOM 753 C CA . LEU A 1 96 ? 4.146 -5.793 -10.455 1.00 77.44 96 LEU A CA 1
ATOM 754 C C . LEU A 1 96 ? 4.240 -6.909 -11.507 1.00 77.44 96 LEU A C 1
ATOM 756 O O . LEU A 1 96 ? 3.631 -7.964 -11.334 1.00 77.44 96 LEU A O 1
ATOM 760 N N . HIS A 1 97 ? 5.013 -6.690 -12.572 1.00 78.69 97 HIS A N 1
ATOM 761 C CA . HIS A 1 97 ? 5.280 -7.707 -13.583 1.00 78.69 97 HIS A CA 1
ATOM 762 C C . HIS A 1 97 ? 6.009 -8.912 -12.975 1.00 78.69 97 HIS A C 1
ATOM 764 O O . HIS A 1 97 ? 5.545 -10.044 -13.110 1.00 78.69 97 HIS A O 1
ATOM 770 N N . ASP A 1 98 ? 7.094 -8.668 -12.241 1.00 80.12 98 ASP A N 1
ATOM 771 C CA . ASP A 1 98 ? 7.926 -9.737 -11.676 1.00 80.12 98 ASP A CA 1
ATOM 772 C C . ASP A 1 98 ? 7.265 -10.403 -10.466 1.00 80.12 98 ASP A C 1
ATOM 774 O O . ASP A 1 98 ? 7.501 -11.578 -10.188 1.00 80.12 98 ASP A O 1
ATOM 778 N N . ALA A 1 99 ? 6.353 -9.692 -9.796 1.00 79.12 99 ALA A N 1
ATOM 779 C CA . ALA A 1 99 ? 5.471 -10.267 -8.786 1.00 79.12 99 ALA A CA 1
ATOM 780 C C . ALA A 1 99 ? 4.429 -11.246 -9.369 1.00 79.12 99 ALA A C 1
ATOM 782 O O . ALA A 1 99 ? 3.727 -11.910 -8.607 1.00 79.12 99 ALA A O 1
ATOM 783 N N . GLY A 1 100 ? 4.311 -11.346 -10.699 1.00 81.06 100 GLY A N 1
ATOM 784 C CA . GLY A 1 100 ? 3.394 -12.261 -11.376 1.00 81.06 100 GLY A CA 1
ATOM 785 C C . GLY A 1 100 ? 1.981 -11.710 -11.562 1.00 81.06 100 GLY A C 1
ATOM 786 O O . GLY A 1 100 ? 1.049 -12.490 -11.767 1.00 81.06 100 GLY A O 1
ATOM 787 N N . PHE A 1 101 ? 1.788 -10.386 -11.496 1.00 81.69 101 PHE A N 1
ATOM 788 C CA . PHE A 1 101 ? 0.487 -9.778 -11.766 1.00 81.69 101 PHE A CA 1
ATOM 789 C C . PHE A 1 101 ? 0.159 -9.857 -13.273 1.00 81.69 101 PHE A C 1
ATOM 791 O O . PHE A 1 101 ? 0.825 -9.200 -14.081 1.00 81.69 101 PHE A O 1
ATOM 798 N N . PRO A 1 102 ? -0.895 -10.587 -13.695 1.00 79.50 102 PRO A N 1
ATOM 799 C CA . PRO A 1 102 ? -1.138 -10.876 -15.114 1.00 79.50 102 PRO A CA 1
ATOM 800 C C . PRO A 1 102 ? -1.425 -9.637 -15.972 1.00 79.50 102 PRO A C 1
ATOM 802 O O . PRO A 1 102 ? -1.205 -9.646 -17.181 1.00 79.50 102 PRO A O 1
ATOM 805 N N . LYS A 1 103 ? -1.940 -8.566 -15.355 1.00 80.88 103 LYS A N 1
ATOM 806 C CA . LYS A 1 103 ? -2.341 -7.322 -16.030 1.00 80.88 103 LYS A CA 1
ATOM 807 C C . LYS A 1 103 ? -1.321 -6.192 -15.840 1.00 80.88 103 LYS A C 1
ATOM 809 O O . LYS A 1 103 ? -1.646 -5.033 -16.088 1.00 80.88 103 LYS A O 1
ATOM 814 N N . ALA A 1 104 ? -0.086 -6.512 -15.442 1.00 76.06 104 ALA A N 1
ATOM 815 C CA . ALA A 1 104 ? 0.970 -5.522 -15.205 1.00 76.06 104 ALA A CA 1
ATOM 816 C C . ALA A 1 104 ? 1.282 -4.667 -16.445 1.00 76.06 104 ALA A C 1
ATOM 818 O O . ALA A 1 104 ? 1.445 -3.458 -16.326 1.00 76.06 104 ALA A O 1
ATOM 819 N N . LEU A 1 105 ? 1.257 -5.263 -17.643 1.00 71.88 105 LEU A N 1
ATOM 820 C CA . LEU A 1 105 ? 1.473 -4.560 -18.918 1.00 71.88 105 LEU A CA 1
ATOM 821 C C . LEU A 1 105 ? 0.448 -3.438 -19.180 1.00 71.88 105 LEU A C 1
ATOM 823 O O . LEU A 1 105 ? 0.736 -2.508 -19.927 1.00 71.88 105 LEU A O 1
ATOM 827 N N . GLY A 1 106 ? -0.744 -3.515 -18.578 1.00 71.81 106 GLY A N 1
ATOM 828 C CA . GLY A 1 106 ? -1.807 -2.520 -18.736 1.00 71.81 106 GLY A CA 1
ATOM 829 C C . GLY A 1 106 ? -1.709 -1.324 -17.785 1.00 71.81 106 GLY A C 1
ATOM 830 O O . GLY A 1 106 ? -2.389 -0.325 -18.009 1.00 71.81 106 GLY A O 1
ATOM 831 N N . LEU A 1 107 ? -0.873 -1.392 -16.740 1.00 71.94 107 LEU A N 1
ATOM 832 C CA . LEU A 1 107 ? -0.739 -0.315 -15.750 1.00 71.94 107 LEU A CA 1
ATOM 833 C C . LEU A 1 107 ? -0.003 0.925 -16.289 1.00 71.94 107 LEU A C 1
ATOM 835 O O . LEU A 1 107 ? -0.174 2.013 -15.734 1.00 71.94 107 LEU A O 1
ATOM 839 N N . GLY A 1 108 ? 0.767 0.764 -17.372 1.00 66.06 108 GLY A N 1
ATOM 840 C CA . GLY A 1 108 ? 1.641 1.795 -17.938 1.00 66.06 108 GLY A CA 1
ATOM 841 C C . GLY A 1 108 ? 2.801 2.184 -17.010 1.00 66.06 108 GLY A C 1
ATOM 842 O O . GLY A 1 108 ? 2.963 1.623 -15.931 1.00 66.06 108 GLY A O 1
ATOM 843 N N . ASP A 1 109 ? 3.570 3.205 -17.397 1.00 65.88 109 ASP A N 1
ATOM 844 C CA . ASP A 1 109 ? 4.761 3.675 -16.657 1.00 65.88 109 ASP A CA 1
ATOM 845 C C . ASP A 1 109 ? 4.432 4.537 -15.420 1.00 65.88 109 ASP A C 1
ATOM 847 O O . ASP A 1 109 ? 5.301 5.194 -14.844 1.00 65.88 109 ASP A O 1
ATOM 851 N N . SER A 1 110 ? 3.163 4.597 -15.000 1.00 64.00 110 SER A N 1
ATOM 852 C CA . SER A 1 110 ? 2.742 5.519 -13.938 1.00 64.00 110 SER A CA 1
ATOM 853 C C . SER A 1 110 ? 3.266 5.124 -12.553 1.00 64.00 110 SER A C 1
ATOM 855 O O . SER A 1 110 ? 3.374 5.988 -11.681 1.00 64.00 110 SER A O 1
ATOM 857 N N . VAL A 1 111 ? 3.552 3.839 -12.328 1.00 68.50 111 VAL A N 1
ATOM 858 C CA . VAL A 1 111 ? 3.971 3.275 -11.036 1.00 68.50 111 VAL A CA 1
ATOM 859 C C . VAL A 1 111 ? 4.927 2.104 -11.262 1.00 68.50 111 VAL A C 1
ATOM 861 O O . VAL A 1 111 ? 4.601 1.191 -12.011 1.00 68.50 111 VAL A O 1
ATOM 864 N N . CYS A 1 112 ? 6.092 2.118 -10.608 1.00 68.94 112 CYS A N 1
ATOM 865 C CA . CYS A 1 112 ? 7.058 1.015 -10.672 1.00 68.94 112 CYS A CA 1
ATOM 866 C C . CYS A 1 112 ? 6.899 0.077 -9.473 1.00 68.94 112 CYS A C 1
ATOM 868 O O . CYS A 1 112 ? 6.827 -1.134 -9.638 1.00 68.94 112 CYS A O 1
ATOM 870 N N . GLY A 1 113 ? 6.751 0.641 -8.270 1.00 78.75 113 GLY A N 1
ATOM 871 C CA . GLY A 1 113 ? 6.693 -0.113 -7.023 1.00 78.75 113 GLY A CA 1
ATOM 872 C C . GLY A 1 113 ? 5.352 0.018 -6.319 1.00 78.75 113 GLY A C 1
ATOM 873 O O . GLY A 1 113 ? 4.717 1.076 -6.342 1.00 78.75 113 GLY A O 1
ATOM 874 N N . MET A 1 114 ? 4.947 -1.054 -5.647 1.00 86.62 114 MET A N 1
ATOM 875 C CA . MET A 1 114 ? 3.730 -1.117 -4.856 1.00 86.62 114 MET A CA 1
ATOM 876 C C . MET A 1 114 ? 3.973 -1.853 -3.539 1.00 86.62 114 MET A C 1
ATOM 878 O O . MET A 1 114 ? 4.519 -2.955 -3.515 1.00 86.62 114 MET A O 1
ATOM 882 N N . ALA A 1 115 ? 3.472 -1.279 -2.451 1.00 86.75 115 ALA A N 1
ATOM 883 C CA . ALA A 1 115 ? 3.200 -2.010 -1.224 1.00 86.75 115 ALA A CA 1
ATOM 884 C C . ALA A 1 115 ? 1.687 -2.072 -1.006 1.00 86.75 115 ALA A C 1
ATOM 886 O O . ALA A 1 115 ? 0.985 -1.087 -1.206 1.00 86.75 115 ALA A O 1
ATOM 887 N N . ALA A 1 116 ? 1.177 -3.221 -0.597 1.00 86.19 116 ALA A N 1
ATOM 888 C CA . ALA A 1 116 ? -0.227 -3.444 -0.314 1.00 86.19 116 ALA A CA 1
ATOM 889 C C . ALA A 1 116 ? -0.363 -4.161 1.027 1.00 86.19 116 ALA A C 1
ATOM 891 O O . ALA A 1 116 ? 0.344 -5.132 1.284 1.00 86.19 116 ALA A O 1
ATOM 892 N N . VAL A 1 117 ? -1.272 -3.696 1.878 1.00 83.25 117 VAL A N 1
ATOM 893 C CA . VAL A 1 117 ? -1.561 -4.305 3.180 1.00 83.25 117 VAL A CA 1
ATOM 894 C C . VAL A 1 117 ? -3.056 -4.532 3.298 1.00 83.25 117 VAL A C 1
ATOM 896 O O . VAL A 1 117 ? -3.867 -3.641 3.041 1.00 83.25 117 VAL A O 1
ATOM 899 N N . ARG A 1 118 ? -3.422 -5.741 3.707 1.00 79.44 118 ARG A N 1
ATOM 900 C CA . ARG A 1 118 ? -4.797 -6.130 3.981 1.00 79.44 118 ARG A CA 1
ATOM 901 C C . ARG A 1 118 ? -5.168 -5.724 5.404 1.00 79.44 118 ARG A C 1
ATOM 903 O O . ARG A 1 118 ? -4.535 -6.162 6.358 1.00 79.44 118 ARG A O 1
ATOM 910 N N . ILE A 1 119 ? -6.210 -4.904 5.538 1.00 75.31 119 ILE A N 1
ATOM 911 C CA . ILE A 1 119 ? -6.801 -4.557 6.840 1.00 75.31 119 ILE A CA 1
ATOM 912 C C . ILE A 1 119 ? -7.828 -5.625 7.235 1.00 75.31 119 ILE A C 1
ATOM 914 O O . ILE A 1 119 ? -7.874 -6.073 8.376 1.00 75.31 119 ILE A O 1
ATOM 918 N N . SER A 1 120 ? -8.665 -6.030 6.278 1.00 74.62 120 SER A N 1
ATOM 919 C CA . SER A 1 120 ? -9.734 -7.015 6.453 1.00 74.62 120 SER A CA 1
ATOM 920 C C . SER A 1 120 ? -9.914 -7.816 5.164 1.00 74.62 120 SER A C 1
ATOM 922 O O . SER A 1 120 ? -9.294 -7.519 4.150 1.00 74.62 120 SER A O 1
ATOM 924 N N . SER A 1 121 ? -10.797 -8.813 5.162 1.00 75.81 121 SER A N 1
ATOM 925 C CA . SER A 1 121 ? -11.091 -9.632 3.972 1.00 75.81 121 SER A CA 1
ATOM 926 C C . SER A 1 121 ? -11.491 -8.823 2.728 1.00 75.81 121 SER A C 1
ATOM 928 O O . SER A 1 121 ? -11.308 -9.311 1.619 1.00 75.81 121 SER A O 1
ATOM 930 N N . LYS A 1 122 ? -12.018 -7.603 2.896 1.00 76.62 122 LYS A N 1
ATOM 931 C CA . LYS A 1 122 ? -12.478 -6.728 1.802 1.00 76.62 122 LYS A CA 1
ATOM 932 C C . LYS A 1 122 ? -11.773 -5.375 1.731 1.00 76.62 122 LYS A C 1
ATOM 934 O O . LYS A 1 122 ? -11.994 -4.630 0.782 1.00 76.62 122 LYS A O 1
ATOM 939 N N . ASP A 1 123 ? -10.951 -5.060 2.728 1.00 81.81 123 ASP A N 1
ATOM 940 C CA . ASP A 1 123 ? -10.378 -3.728 2.888 1.00 81.81 123 ASP A CA 1
ATOM 941 C C . ASP A 1 123 ? -8.854 -3.800 2.780 1.00 81.81 123 ASP A C 1
ATOM 943 O O . ASP A 1 123 ? -8.202 -4.613 3.447 1.00 81.81 123 ASP A O 1
ATOM 947 N N . MET A 1 124 ? -8.284 -2.927 1.955 1.00 84.81 124 MET A N 1
ATOM 948 C CA . MET A 1 124 ? -6.859 -2.912 1.638 1.00 84.81 124 MET A CA 1
ATOM 949 C C . MET A 1 124 ? -6.327 -1.494 1.491 1.00 84.81 124 MET A C 1
ATOM 951 O O . MET A 1 124 ? -6.994 -0.617 0.947 1.00 84.81 124 MET A O 1
ATOM 955 N N . ILE A 1 125 ? -5.089 -1.297 1.936 1.00 86.12 125 ILE A N 1
ATOM 956 C CA . ILE A 1 125 ? -4.308 -0.090 1.675 1.00 86.12 125 ILE A CA 1
ATOM 957 C C . ILE A 1 125 ? -3.245 -0.421 0.641 1.00 86.12 125 ILE A C 1
ATOM 959 O O . ILE A 1 125 ? -2.610 -1.472 0.706 1.00 86.12 125 ILE A O 1
ATOM 963 N N . PHE A 1 126 ? -3.034 0.507 -0.277 1.00 87.94 126 PHE A N 1
ATOM 964 C CA . PHE A 1 126 ? -2.000 0.478 -1.289 1.00 87.94 126 PHE A CA 1
ATOM 965 C C . PHE A 1 126 ? -1.127 1.721 -1.156 1.00 87.94 126 PHE A C 1
ATOM 967 O O . PHE A 1 126 ? -1.638 2.825 -0.976 1.00 87.94 126 PHE A O 1
ATOM 974 N N . TRP A 1 127 ? 0.175 1.547 -1.316 1.00 88.44 127 TRP A N 1
ATOM 975 C CA . TRP A 1 127 ? 1.154 2.608 -1.485 1.00 88.44 127 TRP A CA 1
ATOM 976 C C . TRP A 1 127 ? 1.883 2.385 -2.794 1.00 88.44 127 TRP A C 1
ATOM 978 O O . TRP A 1 127 ? 2.276 1.264 -3.110 1.00 88.44 127 TRP A O 1
ATOM 988 N N . PHE A 1 128 ? 2.088 3.465 -3.530 1.00 87.44 128 PHE A N 1
ATOM 989 C CA . PHE A 1 128 ? 2.669 3.445 -4.855 1.00 87.44 128 PHE A CA 1
ATOM 990 C C . PHE A 1 128 ? 3.899 4.333 -4.924 1.00 87.44 128 PHE A C 1
ATOM 992 O O . PHE A 1 128 ? 3.954 5.423 -4.347 1.00 87.44 128 PHE A O 1
ATOM 999 N N . ARG A 1 129 ? 4.882 3.866 -5.683 1.00 83.25 129 ARG A N 1
ATOM 1000 C CA . ARG A 1 129 ? 6.048 4.641 -6.079 1.00 83.25 129 ARG A CA 1
ATOM 1001 C C . ARG A 1 129 ? 6.096 4.735 -7.592 1.00 83.25 129 ARG A C 1
ATOM 1003 O O . ARG A 1 129 ? 5.983 3.729 -8.290 1.00 83.25 129 ARG A O 1
ATOM 1010 N N . SER A 1 130 ? 6.269 5.950 -8.079 1.00 75.50 130 SER A N 1
ATOM 1011 C CA . SER A 1 130 ? 6.559 6.244 -9.474 1.00 75.50 130 SER A CA 1
ATOM 1012 C C . SER A 1 130 ? 7.955 5.741 -9.853 1.00 75.50 130 SER A C 1
ATOM 1014 O O . SER A 1 130 ? 8.802 5.498 -8.985 1.00 75.50 130 SER A O 1
ATOM 1016 N N . HIS A 1 131 ? 8.198 5.573 -11.155 1.00 66.81 131 HIS A N 1
ATOM 1017 C CA . HIS A 1 131 ? 9.534 5.272 -11.657 1.00 66.81 131 HIS A CA 1
ATOM 1018 C C . HIS A 1 131 ? 10.508 6.370 -11.226 1.00 66.81 131 HIS A C 1
ATOM 1020 O O . HIS A 1 131 ? 10.499 7.485 -11.741 1.00 66.81 131 HIS A O 1
ATOM 1026 N N . THR A 1 132 ? 11.397 6.036 -10.296 1.00 53.56 132 THR A N 1
ATOM 1027 C CA . THR A 1 132 ? 12.639 6.782 -10.138 1.00 53.56 132 THR A CA 1
ATOM 1028 C C . THR A 1 132 ? 13.608 6.177 -11.142 1.00 53.56 132 THR A C 1
ATOM 1030 O O . THR A 1 132 ? 13.920 4.993 -11.028 1.00 53.56 132 THR A O 1
ATOM 1033 N N . ALA A 1 133 ? 14.051 6.943 -12.141 1.00 43.19 133 ALA A N 1
ATOM 1034 C CA . ALA A 1 133 ? 15.146 6.518 -13.003 1.00 43.19 133 ALA A CA 1
ATOM 1035 C C . ALA A 1 133 ? 16.381 6.300 -12.118 1.00 43.19 133 ALA A C 1
ATOM 1037 O O . ALA A 1 133 ? 17.072 7.243 -11.738 1.00 43.19 133 ALA A O 1
ATOM 1038 N N . GLY A 1 134 ? 16.612 5.053 -11.716 1.00 43.97 134 GLY A N 1
ATOM 1039 C CA . GLY A 1 134 ? 17.881 4.650 -11.151 1.00 43.97 134 GLY A CA 1
ATOM 1040 C C . GLY A 1 134 ? 18.871 4.637 -12.299 1.00 43.97 134 GLY A C 1
ATOM 104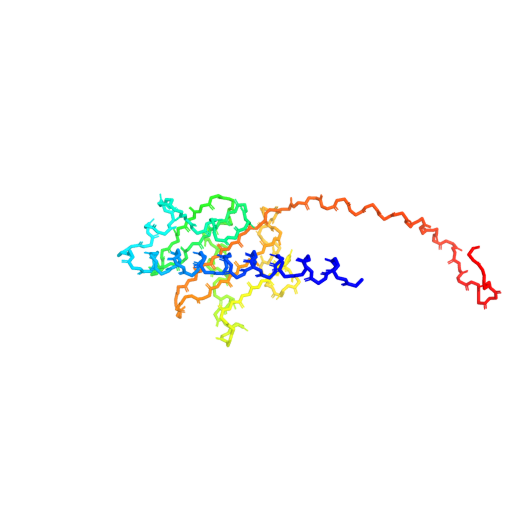1 O O . GLY A 1 134 ? 18.923 3.662 -13.043 1.00 43.97 134 GLY A O 1
ATOM 1042 N N . GLU A 1 135 ? 19.636 5.713 -12.479 1.00 36.31 135 GLU A N 1
ATOM 1043 C CA . GLU A 1 135 ? 20.878 5.614 -13.239 1.00 36.31 135 GLU A CA 1
ATOM 1044 C C . GLU A 1 135 ? 21.798 4.660 -12.476 1.00 36.31 135 GLU A C 1
ATOM 1046 O O . GLU A 1 135 ? 22.570 5.054 -11.602 1.00 36.31 135 GLU A O 1
ATOM 1051 N N . VAL A 1 136 ? 21.711 3.371 -12.793 1.00 46.88 136 VAL A N 1
ATOM 1052 C CA . VAL A 1 136 ? 22.800 2.459 -12.485 1.00 46.88 136 VAL A CA 1
ATOM 1053 C C . VAL A 1 136 ? 23.845 2.711 -13.557 1.00 46.88 136 VAL A C 1
ATOM 1055 O O . VAL A 1 136 ? 23.737 2.239 -14.689 1.00 46.88 136 VAL A O 1
ATOM 1058 N N . ARG A 1 137 ? 24.845 3.527 -13.217 1.00 40.41 137 ARG A N 1
ATOM 1059 C CA . ARG A 1 137 ? 26.049 3.678 -14.032 1.00 40.41 137 ARG A CA 1
ATOM 1060 C C . ARG A 1 137 ? 26.811 2.356 -13.964 1.00 40.41 137 ARG A C 1
ATOM 1062 O O . ARG A 1 137 ? 27.653 2.151 -13.097 1.00 40.41 137 ARG A O 1
ATOM 1069 N N . TRP A 1 138 ? 26.470 1.434 -14.856 1.00 44.50 138 TRP A N 1
ATOM 1070 C CA . TRP A 1 138 ? 27.254 0.230 -15.075 1.00 44.50 138 TRP A CA 1
ATOM 1071 C C . TRP A 1 138 ? 28.555 0.644 -15.765 1.00 44.50 138 TRP A C 1
ATOM 1073 O O . TRP A 1 138 ? 28.618 0.742 -16.988 1.00 44.50 138 TRP A O 1
ATOM 1083 N N . GLU A 1 139 ? 29.610 0.913 -14.999 1.00 39.47 139 GLU A N 1
ATOM 1084 C CA . GLU A 1 139 ? 30.968 0.963 -15.550 1.00 39.47 139 GLU A CA 1
ATOM 1085 C C . GLU A 1 139 ? 31.471 -0.463 -15.824 1.00 39.47 139 GLU A C 1
ATOM 1087 O O . GLU A 1 139 ? 32.448 -0.920 -15.246 1.00 39.47 139 GLU A O 1
ATOM 1092 N N . CYS A 1 140 ? 30.787 -1.188 -16.711 1.00 41.56 140 CYS A N 1
ATOM 1093 C CA . CYS A 1 140 ? 31.270 -2.442 -17.277 1.00 41.56 140 CYS A CA 1
ATOM 1094 C C . CYS A 1 140 ? 31.149 -2.361 -18.795 1.00 41.56 140 CYS A C 1
ATOM 1096 O O . CYS A 1 140 ? 30.079 -2.524 -19.378 1.00 41.56 140 CYS A O 1
ATOM 1098 N N . LYS A 1 141 ? 32.281 -2.076 -19.433 1.00 48.47 141 LYS A N 1
ATOM 1099 C CA . LYS A 1 141 ? 32.434 -2.085 -20.882 1.00 48.47 141 LYS A CA 1
ATOM 1100 C C . LYS A 1 141 ? 32.494 -3.549 -21.325 1.00 48.47 141 LYS A C 1
ATOM 1102 O O . LYS A 1 141 ? 33.570 -4.129 -21.339 1.00 48.47 141 LYS A O 1
ATOM 1107 N N . HIS A 1 142 ? 31.348 -4.168 -21.600 1.00 51.41 142 HIS A N 1
ATOM 1108 C CA . HIS A 1 142 ? 31.352 -5.509 -22.178 1.00 51.41 142 HIS A CA 1
ATOM 1109 C C . HIS A 1 142 ? 31.561 -5.378 -23.685 1.00 51.41 142 HIS A C 1
ATOM 1111 O O . HIS A 1 142 ? 30.664 -4.950 -24.412 1.00 51.41 142 HIS A O 1
ATOM 1117 N N . ASP A 1 143 ? 32.771 -5.696 -24.136 1.00 52.22 143 ASP A N 1
ATOM 1118 C CA . ASP A 1 143 ? 33.040 -5.935 -25.547 1.00 52.22 143 ASP A CA 1
ATOM 1119 C C . ASP A 1 143 ? 32.495 -7.338 -25.886 1.00 52.22 143 ASP A C 1
ATOM 1121 O O . ASP A 1 143 ? 32.777 -8.289 -25.150 1.00 52.22 143 ASP A O 1
ATOM 1125 N N . PRO A 1 144 ? 31.641 -7.503 -26.908 1.00 52.16 144 PRO A N 1
ATOM 1126 C CA . PRO A 1 144 ? 31.085 -8.808 -27.264 1.00 52.16 144 PRO A CA 1
ATOM 1127 C C . PRO A 1 144 ? 32.114 -9.786 -27.865 1.00 52.16 144 PRO A C 1
ATOM 1129 O O . PRO A 1 144 ? 31.759 -10.943 -28.086 1.00 52.16 144 PRO A O 1
ATOM 1132 N N . ASP A 1 145 ? 33.358 -9.357 -28.115 1.00 55.78 145 ASP A N 1
ATOM 1133 C CA . ASP A 1 145 ? 34.443 -10.220 -28.613 1.00 55.78 145 ASP A CA 1
ATOM 1134 C C . ASP A 1 145 ? 35.393 -10.735 -27.505 1.00 55.78 145 ASP A C 1
ATOM 1136 O O . ASP A 1 145 ? 36.308 -11.515 -27.782 1.00 55.78 145 ASP A O 1
ATOM 1140 N N . ASP A 1 146 ? 35.162 -10.368 -26.235 1.00 57.66 146 ASP A N 1
ATOM 1141 C CA . ASP A 1 146 ? 35.910 -10.918 -25.096 1.00 57.66 146 ASP A CA 1
ATOM 1142 C C . ASP A 1 146 ? 35.458 -12.361 -24.810 1.00 57.66 146 ASP A C 1
ATOM 1144 O O . ASP A 1 146 ? 34.522 -12.638 -24.056 1.00 57.66 146 ASP A O 1
ATOM 1148 N N . ARG A 1 147 ? 36.137 -13.320 -25.447 1.00 58.00 147 ARG A N 1
ATOM 1149 C CA . ARG A 1 147 ? 36.111 -14.722 -25.021 1.00 58.00 147 ARG A CA 1
ATOM 1150 C C . ARG A 1 147 ? 36.966 -14.873 -23.771 1.00 58.00 147 ARG A C 1
ATOM 1152 O O . ARG A 1 147 ? 38.151 -14.555 -23.789 1.00 58.00 147 ARG A O 1
ATOM 1159 N N . ASP A 1 148 ? 36.359 -15.428 -22.732 1.00 58.81 148 ASP A N 1
ATOM 1160 C CA . ASP A 1 148 ? 36.993 -15.705 -21.448 1.00 58.81 148 ASP A CA 1
ATOM 1161 C C . ASP A 1 148 ? 38.217 -16.628 -21.639 1.00 58.81 148 ASP A C 1
ATOM 1163 O O . ASP A 1 148 ? 38.095 -17.816 -21.963 1.00 58.81 148 ASP A O 1
ATOM 1167 N N . ASP A 1 149 ? 39.422 -16.065 -21.520 1.00 64.75 149 ASP A N 1
ATOM 1168 C CA . ASP A 1 149 ? 40.676 -16.810 -21.630 1.00 64.75 149 ASP A CA 1
ATOM 1169 C C . ASP A 1 149 ? 41.011 -17.422 -20.267 1.00 64.75 149 ASP A C 1
ATOM 1171 O O . ASP A 1 149 ? 41.515 -16.752 -19.363 1.00 64.75 149 ASP A O 1
ATOM 1175 N N . ALA A 1 150 ? 40.779 -18.730 -20.134 1.00 60.53 150 ALA A N 1
ATOM 1176 C CA . ALA A 1 150 ? 40.997 -19.515 -18.915 1.00 60.53 150 ALA A CA 1
ATOM 1177 C C . ALA A 1 150 ? 42.451 -19.513 -18.378 1.00 60.53 150 ALA A C 1
ATOM 1179 O O . ALA A 1 150 ? 42.745 -20.190 -17.391 1.00 60.53 150 ALA A O 1
ATOM 1180 N N . ARG A 1 151 ? 43.387 -18.805 -19.026 1.00 63.06 151 ARG A N 1
ATOM 1181 C CA . ARG A 1 151 ? 44.793 -18.678 -18.607 1.00 63.06 151 ARG A CA 1
ATOM 1182 C C . ARG A 1 151 ? 45.166 -17.306 -18.043 1.00 63.06 151 ARG A C 1
ATOM 1184 O O . ARG A 1 151 ? 46.291 -17.155 -17.564 1.00 63.06 151 ARG A O 1
ATOM 1191 N N . ARG A 1 152 ? 44.273 -16.313 -18.061 1.00 62.56 152 ARG A N 1
ATOM 1192 C CA . ARG A 1 152 ? 44.525 -15.001 -17.444 1.00 62.56 152 ARG A CA 1
ATOM 1193 C C . ARG A 1 152 ? 44.092 -15.009 -15.976 1.00 62.56 152 ARG A C 1
ATOM 1195 O O . ARG A 1 152 ? 42.915 -15.110 -15.670 1.00 62.56 152 ARG A O 1
ATOM 1202 N N . MET A 1 153 ? 45.059 -14.891 -15.062 1.00 54.31 153 MET A N 1
ATOM 1203 C CA . MET A 1 153 ? 44.822 -14.788 -13.609 1.00 54.31 153 MET A CA 1
ATOM 1204 C C . MET A 1 153 ? 45.196 -13.420 -13.023 1.00 54.31 153 MET A C 1
ATOM 1206 O O . MET A 1 153 ? 45.453 -13.323 -11.827 1.00 54.31 153 MET A O 1
ATOM 1210 N N . HIS A 1 154 ? 45.225 -12.357 -13.827 1.00 53.00 154 HIS A N 1
ATOM 1211 C CA . HIS A 1 154 ? 45.340 -10.998 -13.297 1.00 53.00 154 HIS A CA 1
ATOM 1212 C C . HIS A 1 154 ? 44.441 -10.021 -14.064 1.00 53.00 154 HIS A C 1
ATOM 1214 O O . HIS A 1 154 ? 44.227 -10.260 -15.257 1.00 53.00 154 HIS A O 1
ATOM 1220 N N . PRO A 1 155 ? 43.916 -8.983 -13.375 1.00 59.78 155 PRO A N 1
ATOM 1221 C CA . PRO A 1 155 ? 43.032 -7.982 -13.971 1.00 59.78 155 PRO A CA 1
ATOM 1222 C C . PRO A 1 155 ? 43.684 -7.226 -15.131 1.00 59.78 155 PRO A C 1
ATOM 1224 O O . PRO A 1 155 ? 44.926 -7.049 -15.101 1.00 59.78 155 PRO A O 1
#

Secondary structure (DSSP, 8-state):
-HHHHHHHHHHHHHHHHHHHHHHHHHHHHHTSSSTHHHHSSSS-GGGSS--SEEEEEETTEEEEEES---HHHHHHHHHHHHHH-SS-SEEEES-TTTTT-TTGGGSGGG-SEEEEEESSSS-EEEEEE--------------TT----TT----

Sequence (155 aa):
AIHVNKEVELENQIVEKNILRTQTLLCDMLMRDAPLGIVSQSPNIMDLVKCDGAALLYKDKIWKLGTTPSDFHLQEIASWLYEYHTDSTGLSTDSLHDAGFPKALGLGDSVCGMAAVRISSKDMIFWFRSHTAGEVRWECKHDPDDRDDARRMHP